Protein AF-U2EF72-F1 (afdb_monomer_lite)

Folds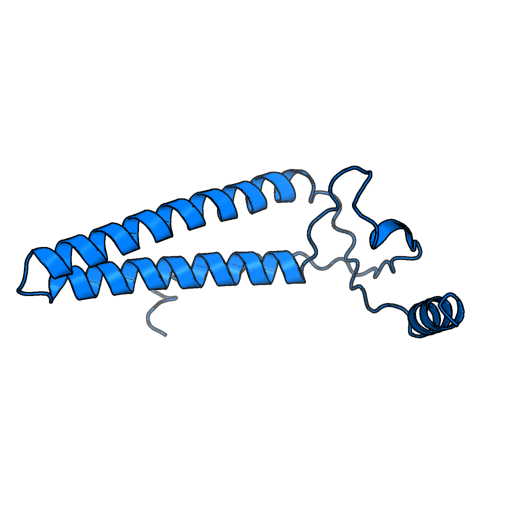eek 3Di:
DPCVVVVNDDDQDDDDDDPDADADPDPVVVVCPPDDDDADAPVRSRVLVVLLVVLVVLLVVLCVQLVPDPDPVSNVVSVVSNVVSVVSNVVSVVVVVVNVVVVPDPNRNPHPPDPVVVVVVVVVVD

pLDDT: mean 70.91, std 18.44, range [36.59, 94.81]

Radius of gyration: 20.76 Å; chains: 1; bounding box: 53×36×53 Å

Structure (mmCIF, N/CA/C/O backbone):
data_AF-U2EF72-F1
#
_entry.id   AF-U2EF72-F1
#
loop_
_atom_site.group_PDB
_atom_site.id
_atom_site.type_symbol
_atom_site.label_atom_id
_atom_site.label_alt_id
_atom_site.label_comp_id
_atom_site.label_asym_id
_atom_site.label_entity_id
_atom_site.label_seq_id
_atom_site.pdbx_PDB_ins_code
_atom_site.Cartn_x
_atom_site.Cartn_y
_atom_site.Cartn_z
_atom_site.occupancy
_atom_site.B_iso_or_equiv
_atom_site.auth_seq_id
_atom_site.auth_comp_id
_atom_site.auth_asym_id
_atom_site.auth_atom_id
_atom_site.pdbx_PDB_model_num
ATOM 1 N N . MET A 1 1 ? -19.763 -5.332 -13.524 1.00 42.62 1 MET A N 1
ATOM 2 C CA . MET A 1 1 ? -19.738 -4.079 -14.323 1.00 42.62 1 MET A CA 1
ATOM 3 C C . MET A 1 1 ? -19.850 -2.760 -13.526 1.00 42.62 1 MET A C 1
ATOM 5 O O . MET A 1 1 ? -19.612 -1.714 -14.108 1.00 42.62 1 MET A O 1
ATOM 9 N N . CYS A 1 2 ? -20.128 -2.737 -12.213 1.00 54.03 2 CYS A N 1
ATOM 10 C CA . CYS A 1 2 ? -20.515 -1.495 -11.503 1.00 54.03 2 CYS A CA 1
ATOM 11 C C . CYS A 1 2 ? -19.386 -0.465 -11.205 1.00 54.03 2 CYS A C 1
ATOM 13 O O . CYS A 1 2 ? -19.673 0.641 -10.762 1.00 54.03 2 CYS A O 1
ATOM 15 N N . ARG A 1 3 ? -18.099 -0.786 -11.419 1.00 65.69 3 ARG A N 1
ATOM 16 C CA . ARG A 1 3 ? -16.979 0.139 -11.111 1.00 65.69 3 ARG A CA 1
ATOM 17 C C . ARG A 1 3 ? -16.555 1.040 -12.276 1.00 65.69 3 ARG A C 1
ATOM 19 O O . ARG A 1 3 ? -16.071 2.137 -12.025 1.00 65.69 3 ARG A O 1
ATOM 26 N N . LEU A 1 4 ? -16.743 0.590 -13.521 1.00 71.50 4 LEU A N 1
ATOM 27 C CA . LEU A 1 4 ? -16.379 1.345 -14.730 1.00 71.50 4 LEU A CA 1
ATOM 28 C C . LEU A 1 4 ? -17.355 2.497 -14.990 1.00 71.50 4 LEU A C 1
ATOM 30 O O . LEU A 1 4 ? -16.915 3.611 -15.242 1.00 71.50 4 LEU A O 1
ATOM 34 N N . SER A 1 5 ? -18.662 2.257 -14.838 1.00 76.44 5 SER A N 1
ATOM 35 C CA . SER A 1 5 ? -19.689 3.295 -15.018 1.00 76.44 5 SER A CA 1
ATOM 36 C C . SER A 1 5 ? -19.609 4.410 -13.974 1.00 76.44 5 SER A C 1
ATOM 38 O O . SER A 1 5 ? -19.939 5.550 -14.270 1.00 76.44 5 SER A O 1
ATOM 40 N N . LYS A 1 6 ? -19.139 4.095 -12.760 1.00 76.38 6 LYS A N 1
ATOM 41 C CA . LYS A 1 6 ? -18.965 5.067 -11.672 1.00 76.38 6 LYS A CA 1
ATOM 42 C C . LYS A 1 6 ? -17.667 5.880 -11.770 1.00 76.38 6 LYS A C 1
ATOM 44 O O . LYS A 1 6 ? -17.450 6.746 -10.935 1.00 76.38 6 LYS A O 1
ATOM 49 N N . GLY A 1 7 ? -16.771 5.570 -12.714 1.00 72.19 7 GLY A N 1
ATOM 50 C CA . GLY A 1 7 ? -15.472 6.247 -12.844 1.00 72.19 7 GLY A CA 1
ATOM 51 C C . GLY A 1 7 ? -14.448 5.921 -11.744 1.00 72.19 7 GLY A C 1
ATOM 52 O O . GLY A 1 7 ? -13.363 6.485 -11.734 1.00 72.19 7 GLY A O 1
ATOM 53 N N . ILE A 1 8 ? -14.746 4.977 -10.842 1.00 72.06 8 ILE A N 1
ATOM 54 C CA . ILE A 1 8 ? -13.894 4.613 -9.684 1.00 72.06 8 ILE A CA 1
ATOM 55 C C . ILE A 1 8 ? -12.875 3.514 -10.058 1.00 72.06 8 ILE A C 1
ATOM 57 O O . ILE A 1 8 ? -12.175 2.943 -9.214 1.00 72.06 8 ILE A O 1
ATOM 61 N N . PHE A 1 9 ? -12.833 3.114 -11.329 1.00 73.81 9 PHE A N 1
ATOM 62 C CA . PHE A 1 9 ? -11.906 2.095 -11.799 1.00 73.81 9 PHE A CA 1
ATOM 63 C C . PHE A 1 9 ? -10.540 2.722 -12.090 1.00 73.81 9 PHE A C 1
ATOM 65 O O . PHE A 1 9 ? -10.379 3.458 -13.062 1.00 73.81 9 PHE A O 1
ATOM 72 N N . ILE A 1 10 ? -9.559 2.405 -11.242 1.00 70.00 10 ILE A N 1
ATOM 73 C CA . ILE A 1 10 ? -8.162 2.794 -11.436 1.00 70.00 10 ILE A CA 1
ATOM 74 C C . ILE A 1 10 ? -7.638 1.990 -12.626 1.00 70.00 10 ILE A C 1
ATOM 76 O O . ILE A 1 10 ? -7.529 0.765 -12.552 1.00 70.00 10 ILE A O 1
ATOM 80 N N . ARG A 1 11 ? -7.370 2.670 -13.743 1.00 69.19 11 ARG A N 1
ATOM 81 C CA . ARG A 1 11 ? -6.816 2.026 -14.937 1.00 69.19 11 ARG A CA 1
ATOM 82 C C . ARG A 1 11 ? -5.357 1.673 -14.677 1.00 69.19 11 ARG A C 1
ATOM 84 O O . ARG A 1 11 ? -4.632 2.461 -14.074 1.00 69.19 11 ARG A O 1
ATOM 91 N N . ALA A 1 12 ? -4.946 0.497 -15.143 1.00 69.44 12 ALA A N 1
ATOM 92 C CA . ALA A 1 12 ? -3.534 0.151 -15.177 1.00 69.44 12 ALA A CA 1
ATOM 93 C C . ALA A 1 12 ? -2.768 1.189 -16.017 1.00 69.44 12 ALA A C 1
ATOM 95 O O . ALA A 1 12 ? -3.331 1.704 -16.991 1.00 69.44 12 ALA A O 1
ATOM 96 N N . PRO A 1 13 ? -1.513 1.504 -15.657 1.00 65.00 13 PRO A N 1
ATOM 97 C CA . PRO A 1 13 ? -0.682 2.393 -16.451 1.00 65.00 13 PRO A CA 1
ATOM 98 C C . PRO A 1 13 ? -0.546 1.818 -17.863 1.00 65.00 13 PRO A C 1
ATOM 100 O O . PRO A 1 13 ? -0.114 0.679 -18.046 1.00 65.00 13 PRO A O 1
ATOM 103 N N . HIS A 1 14 ? -0.968 2.597 -18.857 1.00 59.06 14 HIS A N 1
ATOM 104 C CA . HIS A 1 14 ? -0.846 2.221 -20.256 1.00 59.06 14 HIS A CA 1
ATOM 105 C C . HIS A 1 14 ? 0.577 2.537 -20.714 1.00 59.06 14 HIS A C 1
ATOM 107 O O . HIS A 1 14 ? 0.952 3.701 -20.825 1.00 59.06 14 HIS A O 1
ATOM 113 N N . ILE A 1 15 ? 1.376 1.495 -20.930 1.00 64.88 15 ILE A N 1
ATOM 114 C CA . ILE A 1 15 ? 2.739 1.624 -21.446 1.00 64.88 15 ILE A CA 1
ATOM 115 C C . ILE A 1 15 ? 2.650 1.550 -22.971 1.00 64.88 15 ILE A C 1
ATOM 117 O O . ILE A 1 15 ? 2.199 0.541 -23.514 1.00 64.88 15 ILE A O 1
ATOM 121 N N . GLU A 1 16 ? 3.059 2.611 -23.667 1.00 56.38 16 GLU A N 1
ATOM 122 C CA . GLU A 1 16 ? 3.108 2.617 -25.130 1.00 56.38 16 GLU A CA 1
ATOM 123 C C . GLU A 1 16 ? 4.219 1.690 -25.628 1.00 56.38 16 GLU A C 1
ATOM 125 O O . GLU A 1 16 ? 5.416 1.933 -25.440 1.00 56.38 16 GLU A O 1
ATOM 130 N N . VAL A 1 17 ? 3.810 0.584 -26.252 1.00 54.88 17 VAL A N 1
ATOM 131 C CA . VAL A 1 17 ? 4.740 -0.432 -26.736 1.00 54.88 17 VAL A CA 1
ATOM 132 C C . VAL A 1 17 ? 5.365 0.023 -28.052 1.00 54.88 17 VAL A C 1
ATOM 134 O O . VAL A 1 17 ? 4.722 0.012 -29.099 1.00 54.88 17 VAL A O 1
ATOM 137 N N . HIS A 1 18 ? 6.639 0.409 -28.006 1.00 53.50 18 HIS A N 1
ATOM 138 C CA . HIS A 1 18 ? 7.445 0.665 -29.195 1.00 53.50 18 HIS A CA 1
ATOM 139 C C . HIS A 1 18 ? 7.689 -0.652 -29.951 1.00 53.50 18 HIS A C 1
ATOM 141 O O . HIS A 1 18 ? 7.984 -1.683 -29.351 1.00 53.50 18 HIS A O 1
ATOM 147 N N . LYS A 1 19 ? 7.565 -0.626 -31.285 1.00 52.28 19 LYS A N 1
ATOM 148 C CA . LYS A 1 19 ? 7.631 -1.823 -32.151 1.00 52.28 19 LYS A CA 1
ATOM 149 C C . LYS A 1 19 ? 9.019 -2.484 -32.220 1.00 52.28 19 LYS A C 1
ATOM 151 O O . LYS A 1 19 ? 9.125 -3.590 -32.740 1.00 52.28 19 LYS A O 1
ATOM 156 N N . GLN A 1 20 ? 10.071 -1.823 -31.736 1.00 53.88 20 GLN A N 1
ATOM 157 C CA . GLN A 1 20 ? 11.445 -2.325 -31.781 1.00 53.88 20 GLN A CA 1
ATOM 158 C C . GLN A 1 20 ? 11.853 -2.882 -30.412 1.00 53.88 20 GLN A C 1
ATOM 160 O O . GLN A 1 20 ? 11.834 -2.176 -29.406 1.00 53.88 20 GLN A O 1
ATOM 165 N N . VAL A 1 21 ? 12.199 -4.172 -30.382 1.00 55.88 21 VAL A N 1
ATOM 166 C CA . VAL A 1 21 ? 12.664 -4.870 -29.176 1.00 55.88 21 VAL A CA 1
ATOM 167 C C . VAL A 1 21 ? 14.179 -4.715 -29.088 1.00 55.88 21 VAL A C 1
ATOM 169 O O . VAL A 1 21 ? 14.901 -5.245 -29.930 1.00 55.88 21 VAL A O 1
ATOM 172 N N . HIS A 1 22 ? 14.662 -4.009 -28.066 1.00 54.47 22 HIS A N 1
ATOM 173 C CA . HIS A 1 22 ? 16.089 -3.921 -27.757 1.00 54.47 22 HIS A CA 1
ATOM 174 C C . HIS A 1 22 ? 16.438 -4.942 -26.667 1.00 54.47 22 HIS A C 1
ATOM 176 O O . HIS A 1 22 ? 15.800 -4.979 -25.615 1.00 54.47 22 HIS A O 1
ATOM 182 N N . PHE A 1 23 ? 17.432 -5.797 -26.920 1.00 57.12 23 PHE A N 1
ATOM 183 C CA . PHE A 1 23 ? 17.901 -6.805 -25.964 1.00 57.12 23 PHE A CA 1
ATOM 184 C C . PHE A 1 23 ? 19.091 -6.279 -25.161 1.00 57.12 23 PHE A C 1
ATOM 186 O O . PHE A 1 23 ? 19.963 -5.619 -25.719 1.00 57.12 23 PHE A O 1
ATOM 193 N N . VAL A 1 24 ? 19.129 -6.562 -23.851 1.00 59.28 24 VAL A N 1
ATOM 194 C CA . VAL A 1 24 ? 20.261 -6.180 -22.988 1.00 59.28 24 VAL A CA 1
ATOM 195 C C . VAL A 1 24 ? 21.454 -7.055 -23.362 1.00 59.28 24 VAL A C 1
ATOM 197 O O . VAL A 1 24 ? 21.397 -8.271 -23.188 1.00 59.28 24 VAL A O 1
ATOM 200 N N . GLU A 1 25 ? 22.525 -6.445 -23.865 1.00 55.34 25 GLU A N 1
ATOM 201 C CA . GLU A 1 25 ? 23.768 -7.149 -24.216 1.00 55.34 25 GLU A CA 1
ATOM 202 C C . GLU A 1 25 ? 24.826 -7.100 -23.100 1.00 55.34 25 GLU A C 1
ATOM 204 O O . GLU A 1 25 ? 25.795 -7.856 -23.141 1.00 55.34 25 GLU A O 1
ATOM 209 N N . SER A 1 26 ? 24.653 -6.256 -22.076 1.00 57.59 26 SER A N 1
ATOM 210 C CA . SER A 1 26 ? 25.665 -6.027 -21.042 1.00 57.59 26 SER A CA 1
ATOM 211 C C . SER A 1 26 ? 25.402 -6.786 -19.733 1.00 57.59 26 SER A C 1
ATOM 213 O O . SER A 1 26 ? 24.354 -6.668 -19.100 1.00 57.59 26 SER A O 1
ATOM 215 N N . GLN A 1 27 ? 26.416 -7.526 -19.270 1.00 56.69 27 GLN A N 1
ATOM 216 C CA . GLN A 1 27 ? 26.434 -8.197 -17.959 1.00 56.69 27 GLN A CA 1
ATOM 217 C C . GLN A 1 27 ? 26.367 -7.199 -16.784 1.00 56.69 27 GLN A C 1
ATOM 219 O O . GLN A 1 27 ? 25.866 -7.529 -15.710 1.00 56.69 27 GLN A O 1
ATOM 224 N N . SER A 1 28 ? 26.847 -5.967 -17.001 1.00 56.75 28 SER A N 1
ATOM 225 C CA . SER A 1 28 ? 26.821 -4.862 -16.033 1.00 56.75 28 SER A CA 1
ATOM 226 C C . SER A 1 28 ? 25.408 -4.398 -15.675 1.00 56.75 28 SER A C 1
ATOM 228 O O . SER A 1 28 ? 25.236 -3.747 -14.653 1.00 56.75 28 SER A O 1
ATOM 230 N N . PHE A 1 29 ? 24.392 -4.789 -16.452 1.00 57.25 29 PHE A N 1
ATOM 231 C CA . PHE A 1 29 ? 22.987 -4.560 -16.119 1.00 57.25 29 PHE A CA 1
ATOM 232 C C . PHE A 1 29 ? 22.533 -5.307 -14.848 1.00 57.25 29 PHE A C 1
ATOM 234 O O . PHE A 1 29 ? 21.605 -4.876 -14.171 1.00 57.25 29 PHE A O 1
ATOM 241 N N . ILE A 1 30 ? 23.164 -6.442 -14.523 1.00 61.19 30 ILE A N 1
ATOM 242 C CA . ILE A 1 30 ? 22.799 -7.268 -13.359 1.00 61.19 30 ILE A CA 1
ATOM 243 C C . ILE A 1 30 ? 23.485 -6.761 -12.082 1.00 61.19 30 ILE A C 1
ATOM 245 O O . ILE A 1 30 ? 22.914 -6.844 -10.997 1.00 61.19 30 ILE A O 1
ATOM 249 N N . PHE A 1 31 ? 24.693 -6.209 -12.204 1.00 59.09 31 PHE A N 1
ATOM 250 C CA . PHE A 1 31 ? 25.520 -5.765 -11.080 1.00 59.09 31 PHE A CA 1
ATOM 251 C C . PHE A 1 31 ? 25.330 -4.273 -10.777 1.00 59.09 31 PHE A C 1
ATOM 253 O O . PHE A 1 31 ? 26.305 -3.534 -10.657 1.00 59.09 31 PHE A O 1
ATOM 260 N N . ASP A 1 32 ? 24.072 -3.846 -10.635 1.00 54.97 32 ASP A N 1
ATOM 261 C CA . ASP A 1 32 ? 23.615 -2.469 -10.358 1.00 54.97 32 ASP A CA 1
ATOM 262 C C . ASP A 1 32 ? 23.999 -1.971 -8.937 1.00 54.97 32 ASP A C 1
ATOM 264 O O . ASP A 1 32 ? 23.192 -1.415 -8.198 1.00 54.97 32 ASP A O 1
ATOM 268 N N . VAL A 1 33 ? 25.238 -2.240 -8.512 1.00 56.16 33 VAL A N 1
ATOM 269 C CA . VAL A 1 33 ? 25.791 -1.963 -7.176 1.00 56.16 33 VAL A CA 1
ATOM 270 C C . VAL A 1 33 ? 26.695 -0.716 -7.189 1.00 56.16 33 VAL A C 1
ATOM 272 O O . VAL A 1 33 ? 26.917 -0.120 -6.141 1.00 56.16 33 VAL A O 1
ATOM 275 N N . PHE A 1 34 ? 27.176 -0.267 -8.358 1.00 52.12 34 PHE A N 1
ATOM 276 C CA . PHE A 1 34 ? 28.160 0.827 -8.485 1.00 52.12 34 PHE A CA 1
ATOM 277 C C . PHE A 1 34 ? 27.840 1.859 -9.595 1.00 52.12 34 PHE A C 1
ATOM 279 O O . PHE A 1 34 ? 28.756 2.401 -10.211 1.00 52.12 34 PHE A O 1
ATOM 286 N N . GLY A 1 35 ? 26.563 2.148 -9.887 1.00 56.78 35 GLY A N 1
ATOM 287 C CA . GLY A 1 35 ? 26.184 3.066 -10.978 1.00 56.78 35 GLY A CA 1
ATOM 288 C C . GLY A 1 35 ? 24.875 3.838 -10.776 1.00 56.78 35 GLY A C 1
ATOM 289 O O . GLY A 1 35 ? 24.235 3.753 -9.728 1.00 56.78 35 GLY A O 1
ATOM 290 N N . GLU A 1 36 ? 24.481 4.628 -11.786 1.00 57.62 36 GLU A N 1
ATOM 291 C CA . GLU A 1 36 ? 23.174 5.295 -11.816 1.00 57.62 36 GLU A CA 1
ATOM 292 C C . GLU A 1 36 ? 22.043 4.260 -11.772 1.00 57.62 36 GLU A C 1
ATOM 294 O O . GLU A 1 36 ? 22.003 3.363 -12.610 1.00 57.62 36 GLU A O 1
ATOM 299 N N . LYS A 1 37 ? 21.091 4.430 -10.839 1.00 59.94 37 LYS A N 1
ATOM 300 C CA . LYS A 1 37 ? 19.901 3.569 -10.719 1.00 59.94 37 LYS A CA 1
ATOM 301 C C . LYS A 1 37 ? 19.266 3.326 -12.089 1.00 59.94 37 LYS A C 1
ATOM 303 O O . LYS A 1 37 ? 18.795 4.282 -12.724 1.00 59.94 37 LYS A O 1
ATOM 308 N N . ARG A 1 38 ? 19.195 2.055 -12.498 1.00 68.38 38 ARG A N 1
ATOM 309 C CA . ARG A 1 38 ? 18.544 1.660 -13.751 1.00 68.38 38 ARG A CA 1
ATOM 310 C C . ARG A 1 38 ? 17.083 2.110 -13.803 1.00 68.38 38 ARG A C 1
ATOM 312 O O . ARG A 1 38 ? 16.405 2.252 -12.783 1.00 68.38 38 ARG A O 1
ATOM 319 N N . GLN A 1 39 ? 16.577 2.293 -15.020 1.00 67.19 39 GLN A N 1
ATOM 320 C CA . GLN A 1 39 ? 15.147 2.499 -15.244 1.00 67.19 39 GLN A CA 1
ATOM 321 C C . GLN A 1 39 ? 14.363 1.233 -14.854 1.00 67.19 39 GLN A C 1
ATOM 323 O O . GLN A 1 39 ? 14.840 0.109 -15.039 1.00 67.19 39 GLN A O 1
ATOM 328 N N . LEU A 1 40 ? 13.155 1.415 -14.313 1.00 70.38 40 LEU A N 1
ATOM 329 C CA . LEU A 1 40 ? 12.267 0.305 -13.966 1.00 70.38 40 LEU A CA 1
ATOM 330 C C . LEU A 1 40 ? 11.754 -0.386 -15.230 1.00 70.38 40 LEU A C 1
ATOM 332 O O . LEU A 1 40 ? 11.333 0.264 -16.188 1.00 70.38 40 LEU A O 1
ATOM 336 N N . PHE A 1 41 ? 11.720 -1.713 -15.206 1.00 73.00 41 PHE A N 1
ATOM 337 C CA . PHE A 1 41 ? 11.082 -2.497 -16.253 1.00 73.00 41 PHE A CA 1
ATOM 338 C C . PHE A 1 41 ? 9.562 -2.342 -16.229 1.00 73.00 41 PHE A C 1
ATOM 340 O O . PHE A 1 41 ? 8.949 -2.180 -15.175 1.00 73.00 41 PHE A O 1
ATOM 347 N N . ALA A 1 42 ? 8.927 -2.564 -17.384 1.00 70.25 42 ALA A N 1
ATOM 348 C CA . ALA A 1 42 ? 7.469 -2.626 -17.493 1.00 70.25 42 ALA A CA 1
ATOM 349 C C . ALA A 1 42 ? 6.839 -3.605 -16.480 1.00 70.25 42 ALA A C 1
ATOM 351 O O . ALA A 1 42 ? 5.817 -3.298 -15.872 1.00 70.25 42 ALA A O 1
ATOM 352 N N . ARG A 1 43 ? 7.475 -4.762 -16.234 1.00 70.88 43 ARG A N 1
ATOM 353 C CA . ARG A 1 43 ? 7.014 -5.732 -15.224 1.00 70.88 43 ARG A CA 1
ATOM 354 C C . ARG A 1 43 ? 7.087 -5.174 -13.801 1.00 70.88 43 ARG A C 1
ATOM 356 O O . ARG A 1 43 ? 6.176 -5.407 -13.015 1.00 70.88 43 ARG A O 1
ATOM 363 N N . GLU A 1 44 ? 8.149 -4.443 -13.479 1.00 75.00 44 GLU A N 1
ATOM 364 C CA . GLU A 1 44 ? 8.330 -3.833 -12.158 1.00 75.00 44 GLU A CA 1
ATOM 365 C C . GLU A 1 44 ? 7.291 -2.735 -11.932 1.00 75.00 44 GLU A C 1
ATOM 367 O O . GLU A 1 44 ? 6.662 -2.704 -10.879 1.00 75.00 44 GLU A O 1
ATOM 372 N N . ILE A 1 45 ? 7.013 -1.920 -12.954 1.00 78.56 45 ILE A N 1
ATOM 373 C CA . ILE A 1 45 ? 5.947 -0.909 -12.930 1.00 78.56 45 ILE A CA 1
ATOM 374 C C . ILE A 1 45 ? 4.578 -1.562 -12.688 1.00 78.56 45 ILE A C 1
ATOM 376 O O . ILE A 1 45 ? 3.813 -1.095 -11.843 1.00 78.56 45 ILE A O 1
ATOM 380 N N . ILE A 1 46 ? 4.273 -2.668 -13.378 1.00 80.50 46 ILE A N 1
ATOM 381 C CA . ILE A 1 46 ? 3.023 -3.421 -13.174 1.00 80.50 46 ILE A CA 1
ATOM 382 C C . ILE A 1 46 ? 2.935 -3.964 -11.743 1.00 80.50 46 ILE A C 1
ATOM 384 O O . ILE A 1 46 ? 1.877 -3.873 -11.120 1.00 80.50 46 ILE A O 1
ATOM 388 N N . HIS A 1 47 ? 4.023 -4.515 -11.201 1.00 83.50 47 HIS A N 1
ATOM 389 C CA . HIS A 1 47 ? 4.043 -5.014 -9.826 1.00 83.50 47 HIS A CA 1
ATOM 390 C C . HIS A 1 47 ? 3.871 -3.896 -8.796 1.00 83.50 47 HIS A C 1
ATOM 392 O O . HIS A 1 47 ? 3.056 -4.046 -7.887 1.00 83.50 47 HIS A O 1
ATOM 398 N N . ILE A 1 48 ? 4.548 -2.758 -8.962 1.00 84.62 48 ILE A N 1
ATOM 399 C CA . ILE A 1 48 ? 4.378 -1.596 -8.079 1.00 84.62 48 ILE A CA 1
ATOM 400 C C . ILE A 1 48 ? 2.931 -1.091 -8.136 1.00 84.62 48 ILE A C 1
ATOM 402 O O . ILE A 1 48 ? 2.311 -0.864 -7.097 1.00 84.62 48 ILE A O 1
ATOM 406 N N . PHE A 1 49 ? 2.345 -0.992 -9.331 1.00 84.62 49 PHE A N 1
ATOM 407 C CA . PHE A 1 49 ? 0.939 -0.624 -9.484 1.00 84.62 49 PHE A CA 1
ATOM 408 C C . PHE A 1 49 ? -0.006 -1.616 -8.784 1.00 84.62 49 PHE A C 1
ATOM 410 O O . PHE A 1 49 ? -0.951 -1.203 -8.108 1.00 84.62 49 PHE A O 1
ATOM 417 N N . ALA A 1 50 ? 0.254 -2.922 -8.893 1.00 87.62 50 ALA A N 1
ATOM 418 C CA . ALA A 1 50 ? -0.534 -3.949 -8.214 1.00 87.62 50 ALA A CA 1
ATOM 419 C C . ALA A 1 50 ? -0.441 -3.848 -6.679 1.00 87.62 50 ALA A C 1
ATOM 421 O O . ALA A 1 50 ? -1.449 -4.050 -5.991 1.00 87.62 50 ALA A O 1
ATOM 422 N N . LEU A 1 51 ? 0.731 -3.493 -6.139 1.00 89.31 51 LEU A N 1
ATOM 423 C CA . LEU A 1 51 ? 0.922 -3.243 -4.706 1.00 89.31 51 LEU A CA 1
ATOM 424 C C . LEU A 1 51 ? 0.104 -2.034 -4.235 1.00 89.31 51 LEU A C 1
ATOM 426 O O . LEU A 1 51 ? -0.664 -2.161 -3.280 1.00 89.31 51 LEU A O 1
ATOM 430 N N . ILE A 1 52 ? 0.173 -0.908 -4.954 1.00 88.94 52 ILE A N 1
ATOM 431 C CA . ILE A 1 52 ? -0.629 0.294 -4.658 1.00 88.94 52 ILE A CA 1
ATOM 432 C C . ILE A 1 52 ? -2.124 -0.043 -4.674 1.00 88.94 52 ILE A C 1
ATOM 434 O O . ILE A 1 52 ? -2.860 0.278 -3.739 1.00 88.94 52 ILE A O 1
ATOM 438 N N . PHE A 1 53 ? -2.585 -0.741 -5.713 1.00 88.00 53 PHE A N 1
ATOM 439 C CA . PHE A 1 53 ? -3.987 -1.132 -5.833 1.00 88.00 53 PHE A CA 1
ATOM 440 C C . PHE A 1 53 ? -4.443 -2.016 -4.662 1.00 88.00 53 PHE A C 1
ATOM 442 O O . PHE A 1 53 ? -5.518 -1.801 -4.092 1.00 88.00 53 PHE A O 1
ATOM 449 N N . THR A 1 54 ? -3.611 -2.980 -4.263 1.00 90.31 54 THR A N 1
ATOM 450 C CA . THR A 1 54 ? -3.905 -3.887 -3.146 1.00 90.31 54 THR A CA 1
ATOM 451 C C . THR A 1 54 ? -3.968 -3.140 -1.817 1.00 90.31 54 THR A C 1
ATOM 453 O O . THR A 1 54 ? -4.883 -3.389 -1.030 1.00 90.31 54 THR A O 1
ATOM 456 N N . ASN A 1 55 ? -3.073 -2.181 -1.585 1.00 91.06 55 ASN A N 1
ATOM 457 C CA . ASN A 1 55 ? -3.086 -1.337 -0.391 1.00 91.06 55 ASN A CA 1
ATOM 458 C C . ASN A 1 55 ? -4.308 -0.417 -0.339 1.00 91.06 55 ASN A C 1
ATOM 460 O O . ASN A 1 55 ? -4.915 -0.287 0.719 1.00 91.06 55 ASN A O 1
ATOM 464 N N . ILE A 1 56 ? -4.739 0.163 -1.466 1.00 89.88 56 ILE A N 1
ATOM 465 C CA . ILE A 1 56 ? -5.988 0.947 -1.528 1.00 89.88 56 ILE A CA 1
ATOM 466 C C . ILE A 1 56 ? -7.189 0.075 -1.129 1.00 89.88 56 ILE A C 1
ATOM 468 O O . ILE A 1 56 ? -8.038 0.492 -0.335 1.00 89.88 56 ILE A O 1
ATOM 472 N N . MET A 1 57 ? -7.251 -1.166 -1.625 1.00 90.75 57 MET A N 1
ATOM 473 C CA . MET A 1 57 ? -8.266 -2.128 -1.179 1.00 90.75 57 MET A CA 1
ATOM 474 C C . MET A 1 57 ? -8.085 -2.517 0.298 1.00 90.75 57 MET A C 1
ATOM 476 O O . MET A 1 57 ? -9.073 -2.726 1.001 1.00 90.75 57 MET A O 1
ATOM 480 N N . GLY A 1 58 ? -6.845 -2.595 0.781 1.00 90.88 58 GLY A N 1
ATOM 481 C CA . GLY A 1 58 ? -6.478 -2.761 2.189 1.00 90.88 58 GLY A CA 1
ATOM 482 C C . GLY A 1 58 ? -7.085 -1.680 3.080 1.00 90.88 58 GLY A C 1
ATOM 483 O O . GLY A 1 58 ? -7.838 -1.999 3.998 1.00 90.88 58 GLY A O 1
ATOM 484 N N . SER A 1 59 ? -6.863 -0.409 2.749 1.00 91.81 59 SER A N 1
ATOM 485 C CA . SER A 1 59 ? -7.425 0.745 3.459 1.00 91.81 59 SER A CA 1
ATOM 486 C C . SER A 1 59 ? -8.954 0.745 3.475 1.00 91.81 59 SER A C 1
ATOM 488 O O . SER A 1 59 ? -9.564 1.067 4.499 1.00 91.81 59 SER A O 1
ATOM 490 N N . ALA A 1 60 ? -9.595 0.337 2.373 1.00 91.38 60 ALA A N 1
ATOM 491 C CA . ALA A 1 60 ? -11.048 0.179 2.323 1.00 91.38 60 ALA A CA 1
ATOM 492 C C . ALA A 1 60 ? -11.538 -0.930 3.274 1.00 91.38 60 ALA A C 1
ATOM 494 O O . ALA A 1 60 ? -12.510 -0.726 4.003 1.00 91.38 60 ALA A O 1
ATOM 495 N N . LYS A 1 61 ? -10.832 -2.070 3.334 1.00 93.38 61 LYS A N 1
ATOM 496 C CA . LYS A 1 61 ? -11.129 -3.159 4.284 1.00 93.38 61 LYS A CA 1
ATOM 497 C C . LYS A 1 61 ? -10.963 -2.703 5.732 1.00 93.38 61 LYS A C 1
ATOM 499 O O . LYS A 1 61 ? -11.856 -2.935 6.541 1.00 93.38 61 LYS A O 1
ATOM 504 N N . PHE A 1 62 ? -9.870 -2.008 6.048 1.00 94.56 62 PHE A N 1
ATOM 505 C CA . PHE A 1 62 ? -9.641 -1.466 7.388 1.00 94.56 62 PHE A CA 1
ATOM 506 C C . PHE A 1 62 ? -10.718 -0.462 7.795 1.00 94.56 62 PHE A C 1
ATOM 508 O O . PHE A 1 62 ? -11.203 -0.510 8.920 1.00 94.56 62 PHE A O 1
ATOM 515 N N . THR A 1 63 ? -11.158 0.388 6.866 1.00 93.19 63 THR A N 1
ATOM 516 C CA . THR A 1 63 ? -12.256 1.331 7.114 1.00 93.19 63 THR A CA 1
ATOM 517 C C . THR A 1 63 ? -13.570 0.591 7.387 1.00 93.19 63 THR A C 1
ATOM 519 O O . THR A 1 63 ? -14.257 0.911 8.353 1.00 93.19 63 THR A O 1
ATOM 522 N N . GLY A 1 64 ? -13.896 -0.442 6.603 1.00 93.75 64 GLY A N 1
ATOM 523 C CA . GLY A 1 64 ? -15.089 -1.266 6.833 1.00 93.75 64 GLY A CA 1
ATOM 524 C C . GLY A 1 64 ? -15.055 -2.010 8.173 1.00 93.75 64 GLY A C 1
ATOM 525 O O . GLY A 1 64 ? -16.039 -2.012 8.909 1.00 93.75 64 GLY A O 1
ATOM 526 N N . PHE A 1 65 ? -13.912 -2.587 8.553 1.00 94.31 65 PHE A N 1
ATOM 527 C CA . PHE A 1 65 ? -13.771 -3.249 9.855 1.00 94.31 65 PHE A CA 1
ATOM 528 C C . PHE A 1 65 ? -13.804 -2.269 11.028 1.00 94.31 65 PHE A C 1
ATOM 530 O O . PHE A 1 65 ? -14.402 -2.578 12.060 1.00 94.31 65 PHE A O 1
ATOM 537 N N . ALA A 1 66 ? -13.242 -1.070 10.866 1.00 94.06 66 ALA A N 1
ATOM 538 C CA . ALA A 1 66 ? -13.344 -0.013 11.865 1.00 94.06 66 ALA A CA 1
ATOM 539 C C . ALA A 1 66 ? -14.803 0.416 12.106 1.00 94.06 66 ALA A C 1
ATOM 541 O O . ALA A 1 66 ? -15.154 0.692 13.253 1.00 94.06 66 ALA A O 1
ATOM 542 N N . GLN A 1 67 ? -15.644 0.421 11.059 1.00 92.88 67 GLN A N 1
ATOM 543 C CA . GLN A 1 67 ? -17.073 0.761 11.136 1.00 92.88 67 GLN A CA 1
ATOM 544 C C . GLN A 1 67 ? -17.915 -0.310 11.846 1.00 92.88 67 GLN A C 1
ATOM 546 O O . GLN A 1 67 ? -18.840 0.028 12.579 1.00 92.88 67 GLN A O 1
ATOM 551 N N . VAL A 1 68 ? -17.614 -1.596 11.635 1.00 94.50 68 VAL A N 1
ATOM 552 C CA . VAL A 1 68 ? -18.396 -2.713 12.207 1.00 94.50 68 VAL A CA 1
ATOM 553 C C . VAL A 1 68 ? -17.915 -3.100 13.616 1.00 94.50 68 VAL A C 1
ATOM 555 O O . VAL A 1 68 ? -18.648 -3.723 14.388 1.00 94.50 68 VAL A O 1
ATOM 558 N N . SER A 1 69 ? -16.688 -2.729 13.988 1.00 91.94 69 SER A N 1
ATOM 559 C CA . SER A 1 69 ? -16.120 -3.055 15.295 1.00 91.94 69 SER A CA 1
ATOM 560 C C . SER A 1 69 ? -16.826 -2.320 16.440 1.00 91.94 69 SER A C 1
ATOM 562 O O . SER A 1 69 ? -16.683 -1.112 16.605 1.00 91.94 69 SER A O 1
ATOM 564 N N . LYS A 1 70 ? -17.497 -3.076 17.318 1.00 90.44 70 LYS A N 1
ATOM 565 C CA . LYS A 1 70 ? -18.158 -2.548 18.530 1.00 90.44 70 LYS A CA 1
ATOM 566 C C . LYS A 1 70 ? -17.180 -2.080 19.613 1.00 90.44 70 LYS A C 1
ATOM 568 O O . LYS A 1 70 ? -17.533 -1.268 20.459 1.00 90.44 70 LYS A O 1
ATOM 573 N N . ASN A 1 71 ? -15.963 -2.624 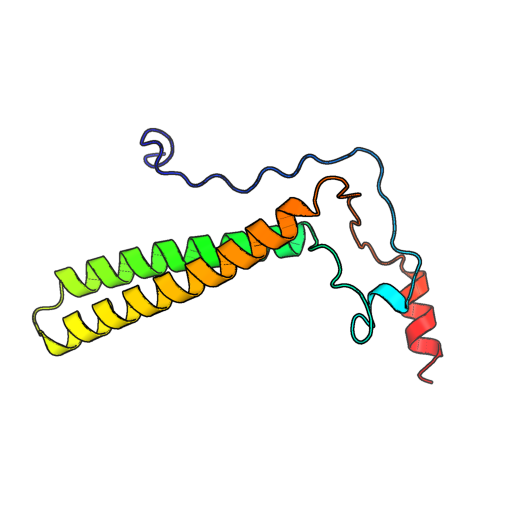19.625 1.00 94.31 71 ASN A N 1
ATOM 574 C CA . ASN A 1 71 ? -14.960 -2.322 20.641 1.00 94.31 71 ASN A CA 1
ATOM 575 C C . ASN A 1 71 ? -13.961 -1.282 20.113 1.00 94.31 71 ASN A C 1
ATOM 577 O O . ASN A 1 71 ? -13.351 -1.468 19.053 1.00 94.31 71 ASN A O 1
ATOM 581 N N . LYS A 1 72 ? -13.769 -0.212 20.891 1.00 91.44 72 LYS A N 1
ATOM 582 C CA . LYS A 1 72 ? -12.922 0.934 20.548 1.00 91.44 72 LYS A CA 1
ATOM 583 C C . LYS A 1 72 ? -11.462 0.543 20.286 1.00 91.44 72 LYS A C 1
ATOM 585 O O . LYS A 1 72 ? -10.882 1.015 19.316 1.00 91.44 72 LYS A O 1
ATOM 590 N N . LYS A 1 73 ? -10.910 -0.410 21.047 1.00 92.94 73 LYS A N 1
ATOM 591 C CA . LYS A 1 73 ? -9.521 -0.880 20.882 1.00 92.94 73 LYS A CA 1
ATOM 592 C C . LYS A 1 73 ? -9.271 -1.523 19.510 1.00 92.94 73 LYS A C 1
ATOM 594 O O . LYS A 1 73 ? -8.223 -1.318 18.907 1.00 92.94 73 LYS A O 1
ATOM 599 N N . HIS A 1 74 ? -10.239 -2.288 19.005 1.00 92.62 74 HIS A N 1
ATOM 600 C CA . HIS A 1 74 ? -10.139 -2.927 17.690 1.00 92.62 74 HIS A CA 1
ATOM 601 C C . HIS A 1 74 ? -10.358 -1.916 16.559 1.00 92.62 74 HIS A C 1
ATOM 603 O O . HIS A 1 74 ? -9.647 -1.958 15.559 1.00 92.62 74 HIS A O 1
ATOM 609 N N . SER A 1 75 ? -11.277 -0.959 16.739 1.00 91.88 75 SER A N 1
ATOM 610 C CA . SER A 1 75 ? -11.478 0.126 15.770 1.00 91.88 75 SER A CA 1
ATOM 611 C C . SER A 1 75 ? -10.210 0.979 15.615 1.00 91.88 75 SER A C 1
ATOM 613 O O . SER A 1 75 ? -9.739 1.191 14.498 1.00 91.88 75 SER A O 1
ATOM 615 N N . GLU A 1 76 ? -9.571 1.357 16.727 1.00 94.50 76 GLU A N 1
ATOM 616 C CA . GLU A 1 76 ? -8.291 2.081 16.723 1.00 94.50 76 GLU A CA 1
ATOM 617 C C . GLU A 1 76 ? -7.164 1.282 16.051 1.00 94.50 76 GLU A C 1
ATOM 619 O O . GLU A 1 76 ? -6.348 1.858 15.332 1.00 94.50 76 GLU A O 1
ATOM 624 N N . TYR A 1 77 ? -7.126 -0.043 16.224 1.00 94.81 77 TYR A N 1
ATOM 625 C CA . TYR A 1 77 ? -6.157 -0.901 15.538 1.00 94.81 77 TYR A CA 1
ATOM 626 C C . TYR A 1 77 ? -6.333 -0.871 14.012 1.00 94.81 77 TYR A C 1
ATOM 628 O O . TYR A 1 77 ? -5.356 -0.724 13.276 1.00 94.81 77 TYR A O 1
ATOM 636 N N . PHE A 1 78 ? -7.571 -0.942 13.518 1.00 94.81 78 PHE A N 1
ATOM 637 C CA . PHE A 1 78 ? -7.837 -0.852 12.081 1.00 94.81 78 PHE A CA 1
ATOM 638 C C . PHE A 1 78 ? -7.540 0.543 11.517 1.00 94.81 78 PHE A C 1
ATOM 640 O O . PHE A 1 78 ? -7.008 0.651 10.412 1.00 94.81 78 PHE A O 1
ATOM 647 N N . ILE A 1 79 ? -7.800 1.608 12.281 1.00 94.12 79 ILE A N 1
ATOM 648 C CA . ILE A 1 79 ? -7.426 2.979 11.896 1.00 94.12 79 ILE A CA 1
ATOM 649 C C . ILE A 1 79 ? -5.901 3.113 11.779 1.00 94.12 79 ILE A C 1
ATOM 651 O O . ILE A 1 79 ? -5.413 3.696 10.811 1.00 94.12 79 ILE A O 1
ATOM 655 N N . LYS A 1 80 ? -5.135 2.508 12.696 1.00 94.75 80 LYS A N 1
ATOM 656 C CA . LYS A 1 80 ? -3.668 2.437 12.578 1.00 94.75 80 LYS A CA 1
ATOM 657 C C . LYS A 1 80 ? -3.237 1.686 11.314 1.00 94.75 80 LYS A C 1
ATOM 659 O O . LYS A 1 80 ? -2.396 2.185 10.574 1.00 94.75 80 LYS A O 1
ATOM 664 N N . GLY A 1 81 ? -3.853 0.538 11.016 1.00 92.81 81 GLY A N 1
ATOM 665 C CA . GLY A 1 81 ? -3.575 -0.226 9.789 1.00 92.81 81 GLY A CA 1
ATOM 666 C C . GLY A 1 81 ? -3.855 0.561 8.501 1.00 92.81 81 GLY A C 1
ATOM 667 O O . GLY A 1 81 ? -3.099 0.466 7.529 1.00 92.81 81 GLY A O 1
ATOM 668 N N . LYS A 1 82 ? -4.898 1.399 8.508 1.00 93.75 82 LYS A N 1
ATOM 669 C CA . LYS A 1 82 ? -5.184 2.336 7.417 1.00 93.75 82 LYS A CA 1
ATOM 670 C C . LYS A 1 82 ? -4.056 3.361 7.238 1.00 93.75 82 LYS A C 1
ATOM 672 O O . LYS A 1 82 ? -3.631 3.559 6.105 1.00 93.75 82 LYS A O 1
ATOM 677 N N . HIS A 1 83 ? -3.555 3.963 8.319 1.00 94.00 83 HIS A N 1
ATOM 678 C CA . HIS A 1 83 ? -2.486 4.970 8.246 1.00 94.00 83 HIS A CA 1
ATOM 679 C C . HIS A 1 83 ? -1.191 4.397 7.652 1.00 94.00 83 HIS A C 1
ATOM 681 O O . HIS A 1 83 ? -0.630 4.972 6.726 1.00 94.00 83 HIS A O 1
ATOM 687 N N . ILE A 1 84 ? -0.786 3.206 8.103 1.00 93.38 84 ILE A N 1
ATOM 688 C CA . ILE A 1 84 ? 0.392 2.497 7.572 1.00 93.38 84 ILE A CA 1
ATOM 689 C C . ILE A 1 84 ? 0.233 2.237 6.066 1.00 93.38 84 ILE A C 1
ATOM 691 O O . ILE A 1 84 ? 1.158 2.433 5.282 1.00 93.38 84 ILE A O 1
ATOM 695 N N . SER A 1 85 ? -0.964 1.826 5.638 1.00 92.12 85 SER A N 1
ATOM 696 C CA . SER A 1 85 ? -1.251 1.581 4.217 1.00 92.12 85 SER A CA 1
ATOM 697 C C . SER A 1 85 ? -1.154 2.863 3.376 1.00 92.12 85 SER A C 1
ATOM 699 O O . SER A 1 85 ? -0.746 2.813 2.217 1.00 92.12 85 SER A O 1
ATOM 701 N N . GLU A 1 86 ? -1.524 4.015 3.941 1.00 91.44 86 GLU A N 1
ATOM 702 C CA . GLU A 1 86 ? -1.402 5.322 3.286 1.00 91.44 86 GLU A CA 1
ATOM 703 C C . GLU A 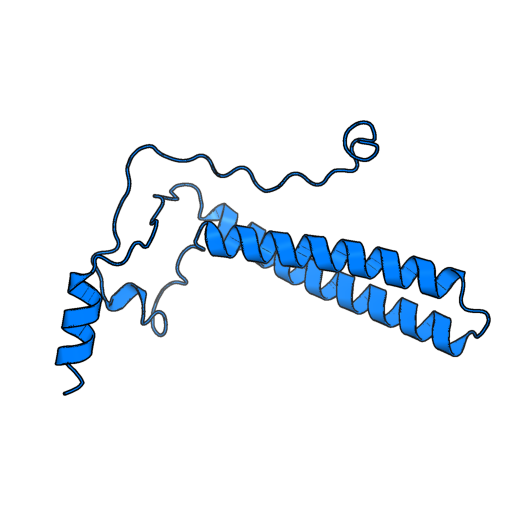1 86 ? 0.056 5.787 3.183 1.00 91.44 86 GLU A C 1
ATOM 705 O O . GLU A 1 86 ? 0.433 6.339 2.150 1.00 91.44 86 GLU A O 1
ATOM 710 N N . GLU A 1 87 ? 0.882 5.530 4.197 1.00 92.88 87 GLU A N 1
ATOM 711 C CA . GLU A 1 87 ? 2.323 5.823 4.168 1.00 92.88 87 GLU A CA 1
ATOM 712 C C . GLU A 1 87 ? 3.040 5.011 3.086 1.00 92.88 87 GLU A C 1
ATOM 714 O O . GLU A 1 87 ? 3.699 5.593 2.224 1.00 92.88 87 GLU A O 1
ATOM 719 N N . ILE A 1 88 ? 2.810 3.694 3.040 1.00 91.44 88 ILE A N 1
ATOM 720 C CA . ILE A 1 88 ? 3.394 2.818 2.010 1.00 91.44 88 ILE A CA 1
ATOM 721 C C . ILE A 1 88 ? 2.976 3.274 0.606 1.00 91.44 88 ILE A C 1
ATOM 723 O O . ILE A 1 88 ? 3.779 3.282 -0.327 1.00 91.44 88 ILE A O 1
ATOM 727 N N . ASN A 1 89 ? 1.713 3.672 0.430 1.00 90.31 89 ASN A N 1
ATOM 728 C CA . ASN A 1 89 ? 1.240 4.152 -0.866 1.00 90.31 89 ASN A CA 1
ATOM 729 C C . ASN A 1 89 ? 1.946 5.434 -1.314 1.00 90.31 89 ASN A C 1
ATOM 731 O O . ASN A 1 89 ? 2.215 5.563 -2.507 1.00 90.31 89 ASN A O 1
ATOM 735 N N . LYS A 1 90 ? 2.258 6.359 -0.397 1.00 90.00 90 LYS A N 1
ATOM 736 C CA . LYS A 1 90 ? 3.003 7.584 -0.729 1.00 90.00 90 LYS A CA 1
ATOM 737 C C . LYS A 1 90 ? 4.401 7.252 -1.246 1.00 90.00 90 LYS A C 1
ATOM 739 O O . LYS A 1 90 ? 4.748 7.688 -2.337 1.00 90.00 90 LYS A O 1
ATOM 744 N N . GLU A 1 91 ? 5.139 6.397 -0.540 1.00 89.94 91 GLU A N 1
ATOM 745 C CA . GLU A 1 91 ? 6.489 5.995 -0.961 1.00 89.94 91 GLU A CA 1
ATOM 746 C C . GLU A 1 91 ? 6.493 5.311 -2.335 1.00 89.94 91 GLU A C 1
ATOM 748 O O . GLU A 1 91 ? 7.316 5.623 -3.199 1.00 89.94 91 GLU A O 1
ATOM 753 N N . LEU A 1 92 ? 5.543 4.400 -2.578 1.00 87.12 92 LEU A N 1
ATOM 754 C CA . LEU A 1 92 ? 5.436 3.716 -3.870 1.00 87.12 92 LEU A CA 1
ATOM 755 C C . LEU A 1 92 ? 5.087 4.682 -5.011 1.00 87.12 92 LEU A C 1
ATOM 757 O O . LEU A 1 92 ? 5.595 4.528 -6.124 1.00 87.12 92 LEU A O 1
ATOM 761 N N . ILE A 1 93 ? 4.240 5.680 -4.751 1.00 86.31 93 ILE A N 1
ATOM 762 C CA . ILE A 1 93 ? 3.903 6.719 -5.730 1.00 86.31 93 ILE A CA 1
ATOM 763 C C . ILE A 1 93 ? 5.126 7.592 -6.029 1.00 86.31 93 ILE A C 1
ATOM 765 O O . ILE A 1 93 ? 5.395 7.863 -7.200 1.00 86.31 93 ILE A O 1
ATOM 769 N N . ASP A 1 94 ? 5.903 7.970 -5.017 1.00 86.25 94 ASP A N 1
ATOM 770 C CA . ASP A 1 94 ? 7.114 8.776 -5.197 1.00 86.25 94 ASP A CA 1
ATOM 771 C C . ASP A 1 94 ? 8.165 8.044 -6.040 1.00 86.25 94 ASP A C 1
ATOM 773 O O . ASP A 1 94 ? 8.787 8.645 -6.926 1.00 86.25 94 ASP A O 1
ATOM 777 N N . ILE A 1 95 ? 8.310 6.729 -5.842 1.00 82.75 95 ILE A N 1
ATOM 778 C CA . ILE A 1 95 ? 9.155 5.873 -6.685 1.00 82.75 95 ILE A CA 1
ATOM 779 C C . ILE A 1 95 ? 8.654 5.894 -8.134 1.00 82.75 95 ILE A C 1
ATOM 781 O O . ILE A 1 95 ? 9.446 6.117 -9.053 1.00 82.75 95 ILE A O 1
ATOM 785 N N . LEU A 1 96 ? 7.348 5.720 -8.359 1.00 78.62 96 LEU A N 1
ATOM 786 C CA . LEU A 1 96 ? 6.775 5.749 -9.709 1.00 78.62 96 LEU A CA 1
ATOM 787 C C . LEU A 1 96 ? 6.969 7.104 -10.400 1.00 78.62 96 LEU A C 1
ATOM 789 O O . LEU A 1 96 ? 7.358 7.131 -11.567 1.00 78.62 96 LEU A O 1
ATOM 793 N N . ILE A 1 97 ? 6.736 8.220 -9.706 1.00 77.06 97 ILE A N 1
ATOM 794 C CA . ILE A 1 97 ? 6.885 9.573 -10.267 1.00 77.06 97 ILE A CA 1
ATOM 795 C C . ILE A 1 97 ? 8.354 9.862 -10.590 1.00 77.06 97 ILE A C 1
ATOM 797 O O . ILE A 1 97 ? 8.664 10.369 -11.673 1.00 77.06 97 ILE A O 1
ATOM 801 N N . THR A 1 98 ? 9.263 9.517 -9.676 1.00 74.25 98 THR A N 1
ATOM 802 C CA . THR A 1 98 ? 10.708 9.708 -9.863 1.00 74.25 98 THR A CA 1
ATOM 803 C C . THR A 1 98 ? 11.209 8.925 -11.072 1.00 74.25 98 THR A C 1
ATOM 805 O O . THR A 1 98 ? 11.956 9.458 -11.896 1.00 74.25 98 THR A O 1
ATOM 808 N N . CYS A 1 99 ? 10.758 7.681 -11.225 1.00 63.28 99 CYS A N 1
ATOM 809 C CA . CYS A 1 99 ? 11.129 6.848 -12.361 1.00 63.28 99 CYS A CA 1
ATOM 810 C C . CYS A 1 99 ? 10.461 7.311 -13.665 1.00 63.28 99 CYS A C 1
ATOM 812 O O . CYS A 1 99 ? 11.136 7.345 -14.691 1.00 63.28 99 CYS A O 1
ATOM 814 N N . SER A 1 100 ? 9.20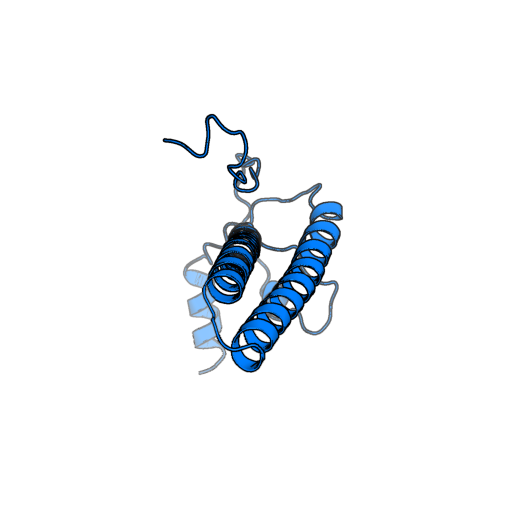0 7.759 -13.625 1.00 58.12 100 SER A N 1
ATOM 815 C CA . SER A 1 100 ? 8.462 8.237 -14.805 1.00 58.12 100 SER A CA 1
ATOM 816 C C . SER A 1 100 ? 9.089 9.475 -15.450 1.00 58.12 100 SER A C 1
ATOM 818 O O . SER A 1 100 ? 9.019 9.622 -16.669 1.00 58.12 100 SER A O 1
ATOM 820 N N . LYS A 1 101 ? 9.730 10.365 -14.682 1.00 49.41 101 LYS A N 1
ATOM 821 C CA . LYS A 1 101 ? 10.438 11.532 -15.248 1.00 49.41 101 LYS A CA 1
ATOM 822 C C . LYS A 1 101 ? 11.668 11.147 -16.081 1.00 49.41 101 LYS A C 1
ATOM 824 O O . LYS A 1 101 ? 12.096 11.935 -16.918 1.00 49.41 101 LYS A O 1
ATOM 829 N N . LYS A 1 102 ? 12.207 9.935 -15.900 1.00 48.69 102 LYS A N 1
ATOM 830 C CA . LYS A 1 102 ? 13.280 9.358 -16.731 1.00 48.69 102 LYS A CA 1
ATOM 831 C C . LYS A 1 102 ? 12.749 8.486 -17.887 1.00 48.69 102 LYS A C 1
ATOM 833 O O . LYS A 1 102 ? 13.540 8.035 -18.707 1.00 48.69 102 LYS A O 1
ATOM 838 N N . THR A 1 103 ? 11.433 8.274 -17.988 1.00 42.47 103 THR A N 1
ATOM 839 C CA . THR A 1 103 ? 10.759 7.345 -18.926 1.00 42.47 103 THR A CA 1
ATOM 840 C C . THR A 1 103 ? 10.517 7.921 -20.332 1.00 42.47 103 THR A C 1
ATOM 842 O O . THR A 1 103 ? 9.817 7.313 -21.134 1.00 42.47 103 THR A O 1
ATOM 845 N N . LEU A 1 104 ? 11.126 9.054 -20.700 1.00 36.59 104 LEU A N 1
ATOM 846 C CA . LEU A 1 104 ? 11.026 9.582 -22.074 1.00 36.59 104 LEU A CA 1
ATOM 847 C C . LEU A 1 104 ? 11.746 8.716 -23.128 1.00 36.59 104 LEU A C 1
ATOM 849 O O . LEU A 1 104 ? 11.594 8.957 -24.319 1.00 36.59 104 LEU A O 1
ATOM 853 N N . THR A 1 105 ? 12.468 7.671 -22.714 1.00 36.59 105 THR A N 1
ATOM 854 C CA . THR A 1 105 ? 13.089 6.687 -23.612 1.00 36.59 105 THR A CA 1
ATOM 855 C C . THR A 1 105 ? 13.001 5.265 -23.051 1.00 36.59 105 THR A C 1
ATOM 857 O O . THR A 1 105 ? 14.003 4.558 -22.965 1.00 36.59 105 THR A O 1
ATOM 860 N N . CYS A 1 106 ? 11.812 4.789 -22.661 1.00 40.50 106 CYS A N 1
ATOM 861 C CA . CYS A 1 106 ? 11.655 3.351 -22.411 1.00 40.50 106 CYS A CA 1
ATOM 862 C C . CYS A 1 106 ? 11.647 2.577 -23.738 1.00 40.50 106 CYS A C 1
ATOM 864 O O . CYS A 1 106 ? 10.611 2.126 -24.225 1.00 40.50 106 CYS A O 1
ATOM 866 N N . ASN A 1 107 ? 12.851 2.370 -24.279 1.00 38.31 107 ASN A N 1
ATOM 867 C CA . ASN A 1 107 ? 13.161 1.162 -25.021 1.00 38.31 107 ASN A CA 1
ATOM 868 C C . ASN A 1 107 ? 12.693 -0.004 -24.163 1.00 38.31 107 ASN A C 1
ATOM 870 O O . ASN A 1 107 ? 13.136 -0.193 -23.027 1.00 38.31 107 ASN A O 1
ATOM 874 N N . ILE A 1 108 ? 11.749 -0.761 -24.697 1.00 48.47 108 ILE A N 1
ATOM 875 C CA . ILE A 1 108 ? 11.259 -1.954 -24.043 1.00 48.47 108 ILE A CA 1
ATOM 876 C C . ILE A 1 108 ? 12.378 -2.983 -24.123 1.00 48.47 108 ILE A C 1
ATOM 878 O O . ILE A 1 108 ? 12.481 -3.768 -25.063 1.00 48.47 108 ILE A O 1
ATOM 882 N N . PHE A 1 109 ? 13.225 -2.978 -23.101 1.00 49.72 109 PHE A N 1
ATOM 883 C CA . PHE A 1 109 ? 13.995 -4.142 -22.726 1.00 49.72 109 PHE A CA 1
ATOM 884 C C . PHE A 1 109 ? 13.008 -5.163 -22.159 1.00 49.72 109 PHE A C 1
ATOM 886 O O . PHE A 1 109 ? 12.854 -5.322 -20.947 1.00 49.72 109 PHE A O 1
ATOM 893 N N . ILE A 1 110 ? 12.292 -5.864 -23.041 1.00 45.91 110 ILE A N 1
ATOM 894 C CA . ILE A 1 110 ? 11.809 -7.198 -22.694 1.00 45.91 110 ILE A CA 1
ATOM 895 C C . ILE A 1 110 ? 13.088 -8.006 -22.496 1.00 45.91 110 ILE A C 1
ATOM 897 O O . ILE A 1 110 ? 13.729 -8.420 -23.460 1.00 45.91 110 ILE A O 1
ATOM 901 N N . SER A 1 111 ? 13.508 -8.178 -21.245 1.00 46.88 111 SER A N 1
ATOM 902 C CA . SER A 1 111 ? 14.615 -9.056 -20.883 1.00 46.88 111 SER A CA 1
ATOM 903 C C . SER A 1 111 ? 14.200 -10.517 -21.091 1.00 46.88 111 SER A C 1
ATOM 905 O O . SER A 1 111 ? 14.080 -11.311 -20.164 1.00 46.88 111 SER A O 1
ATOM 907 N N . ILE A 1 112 ? 13.995 -10.913 -22.346 1.00 44.38 112 ILE A N 1
ATOM 908 C CA . ILE A 1 112 ? 14.200 -12.302 -22.737 1.00 44.38 112 ILE A CA 1
ATOM 909 C C . ILE A 1 112 ? 15.711 -12.423 -22.862 1.00 44.38 112 ILE A C 1
ATOM 911 O O . ILE A 1 112 ? 16.302 -12.167 -23.909 1.00 44.38 112 ILE A O 1
ATOM 915 N N . PHE A 1 113 ? 16.339 -12.714 -21.723 1.00 51.16 113 PHE A N 1
ATOM 916 C CA . PHE A 1 113 ? 17.741 -13.083 -21.639 1.00 51.16 113 PHE A CA 1
ATOM 917 C C . PHE A 1 113 ? 17.997 -14.125 -22.730 1.00 51.16 113 PHE A C 1
ATOM 919 O O . PHE A 1 113 ? 17.404 -15.209 -22.718 1.00 51.16 113 PHE A O 1
ATOM 926 N N . ARG A 1 114 ? 18.796 -13.776 -23.742 1.00 45.28 114 ARG A N 1
ATOM 927 C CA . ARG A 1 114 ? 19.123 -14.697 -24.835 1.00 45.28 114 ARG A CA 1
ATOM 928 C C . ARG A 1 114 ? 19.698 -15.955 -24.174 1.00 45.28 114 ARG A C 1
ATOM 930 O O . ARG A 1 114 ? 20.618 -15.825 -23.369 1.00 45.28 114 ARG A O 1
ATOM 937 N N . ARG A 1 115 ? 19.164 -17.152 -24.473 1.00 49.47 115 ARG A N 1
ATOM 938 C CA . ARG A 1 115 ? 19.519 -18.432 -23.800 1.00 49.47 115 ARG A CA 1
ATOM 939 C C . ARG A 1 115 ? 21.038 -18.663 -23.649 1.00 49.47 115 ARG A C 1
ATOM 941 O O . ARG A 1 115 ? 21.465 -19.343 -22.726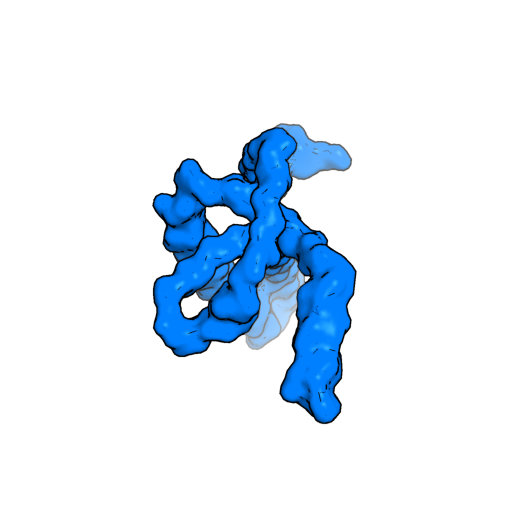 1.00 49.47 115 ARG A O 1
ATOM 948 N N . ASN A 1 116 ? 21.850 -18.035 -24.498 1.00 49.41 116 ASN A N 1
ATOM 949 C CA . ASN A 1 116 ? 23.309 -18.121 -24.490 1.00 49.41 116 ASN A CA 1
ATOM 950 C C . ASN A 1 116 ? 24.007 -17.342 -23.355 1.00 49.41 116 ASN A C 1
ATOM 952 O O . ASN A 1 116 ? 25.135 -17.687 -23.013 1.00 49.41 116 ASN A O 1
ATOM 956 N N . LEU A 1 117 ? 23.385 -16.323 -22.749 1.00 53.03 117 LEU A N 1
ATOM 957 C CA . LEU A 1 117 ? 24.033 -15.525 -21.696 1.00 53.03 117 LEU A CA 1
ATOM 958 C C . LEU A 1 117 ? 23.996 -16.241 -20.324 1.00 53.03 117 LEU A C 1
ATOM 960 O O . LEU A 1 117 ? 24.942 -16.120 -19.552 1.00 53.03 117 LEU A O 1
ATOM 964 N N . ILE A 1 118 ? 22.962 -17.062 -20.055 1.00 55.12 118 ILE A N 1
ATOM 965 C CA . ILE A 1 118 ? 22.886 -17.942 -18.862 1.00 55.12 118 ILE A CA 1
ATOM 966 C C . ILE A 1 118 ? 23.971 -19.019 -18.929 1.00 55.12 118 ILE A C 1
ATOM 968 O O . ILE A 1 118 ? 24.664 -19.259 -17.944 1.00 55.12 118 ILE A O 1
ATOM 972 N N . LEU A 1 119 ? 24.153 -19.634 -20.104 1.00 52.31 119 LEU A N 1
ATOM 973 C CA . LEU A 1 119 ? 25.181 -20.657 -20.311 1.00 52.31 119 LEU A CA 1
ATOM 974 C C . LEU A 1 119 ? 26.591 -20.094 -20.087 1.00 52.31 119 LEU A C 1
ATOM 976 O O . LEU A 1 119 ? 27.424 -20.762 -19.487 1.00 52.31 119 LEU A O 1
ATOM 980 N N . ARG A 1 120 ? 26.846 -18.839 -20.477 1.00 50.47 120 ARG A N 1
ATOM 981 C CA . ARG A 1 120 ? 28.131 -18.171 -20.218 1.00 50.47 120 ARG A CA 1
ATOM 982 C C . ARG A 1 120 ? 28.379 -17.863 -18.736 1.00 50.47 120 ARG A C 1
ATOM 984 O O . ARG A 1 120 ? 29.527 -17.862 -18.314 1.00 50.47 120 ARG A O 1
ATOM 991 N N . PHE A 1 121 ? 27.326 -17.615 -17.955 1.00 50.47 121 PHE A N 1
ATOM 992 C CA . PHE A 1 121 ? 27.425 -17.395 -16.507 1.00 50.47 121 PHE A CA 1
ATOM 993 C C . PHE A 1 121 ? 27.675 -18.690 -15.726 1.00 50.47 121 PHE A C 1
ATOM 995 O O . PHE A 1 121 ? 28.473 -18.685 -14.795 1.00 50.47 121 PHE A O 1
ATOM 1002 N N . LEU A 1 122 ? 27.031 -19.793 -16.122 1.00 51.09 122 LEU A N 1
ATOM 1003 C CA . LEU A 1 122 ? 27.235 -21.112 -15.508 1.00 51.09 122 LEU A CA 1
ATOM 1004 C C . LEU A 1 122 ? 28.654 -21.658 -15.738 1.00 51.09 122 LEU A C 1
ATOM 1006 O O . LEU A 1 122 ? 29.182 -22.338 -14.870 1.00 51.09 122 LEU A O 1
ATOM 1010 N N . PHE A 1 123 ? 29.294 -21.311 -16.858 1.00 49.25 123 PHE A N 1
ATOM 1011 C CA . PHE A 1 123 ? 30.674 -21.714 -17.162 1.00 49.25 123 PHE A CA 1
ATOM 1012 C C . PHE A 1 123 ? 31.767 -20.851 -16.506 1.00 49.25 123 PHE A C 1
ATOM 1014 O O . PHE A 1 123 ? 32.931 -21.215 -16.585 1.00 49.25 123 PHE A O 1
ATOM 1021 N N . LEU A 1 124 ? 31.432 -19.712 -15.888 1.00 48.91 124 LEU A N 1
ATOM 1022 C CA . LEU A 1 124 ? 32.402 -18.849 -15.185 1.00 48.91 124 LEU A CA 1
ATOM 1023 C C . LEU A 1 124 ? 32.486 -19.141 -13.677 1.00 48.91 124 LEU A C 1
ATOM 1025 O O . LEU A 1 124 ? 33.353 -18.598 -13.000 1.00 48.91 124 LEU A O 1
ATOM 1029 N N . TYR A 1 125 ? 31.588 -19.987 -13.165 1.00 50.38 125 TYR A N 1
ATOM 1030 C CA . TYR A 1 125 ? 31.537 -20.444 -11.772 1.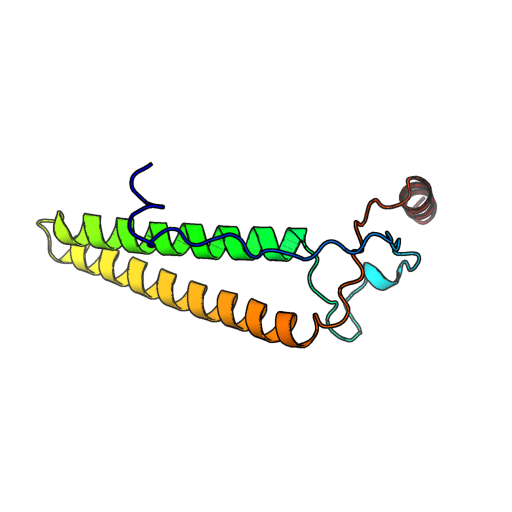00 50.38 125 TYR A CA 1
ATOM 1031 C C . TYR A 1 125 ? 31.799 -21.961 -11.626 1.00 50.38 125 TYR A C 1
ATOM 1033 O O . TYR A 1 125 ? 31.546 -22.518 -10.557 1.00 50.38 125 TYR A O 1
ATOM 1041 N N . CYS A 1 126 ? 32.326 -22.608 -12.674 1.00 37.66 126 CYS A N 1
ATOM 1042 C CA . CYS A 1 126 ? 32.915 -23.951 -12.645 1.00 37.66 126 CYS A CA 1
ATOM 1043 C C . CYS A 1 126 ? 34.373 -23.884 -13.097 1.00 37.66 126 CYS A C 1
ATOM 1045 O O . CYS A 1 126 ? 34.627 -23.211 -14.121 1.00 37.66 126 CYS A O 1
#

Sequence (126 aa):
MCRLSKGIFIRAPHIEVHKQVHFVESQSFIFDVFGEKRQLFAREIIHIFALIFTNIMGSAKFTGFAQVSKNKKHSEYFIKGKHISEEINKELIDILITCSKKTLTCNIFISIFRRNLILRFLFLYC

Secondary structure (DSSP, 8-state):
-TTTTTT---PPP-----S--PPP--GGGT-TTSSS-PPPPHHHHHHHHHHHHHHHHHHHHHHHHHHH--SHHHHHHHHHHHHHHHHHHHHHHHHHHHHHTTGGG---------HHHHHHHHTT--